Protein AF-N8QHZ4-F1 (afdb_monomer_lite)

Structure (mmCIF, N/CA/C/O backbone):
data_AF-N8QHZ4-F1
#
_entry.id   AF-N8QHZ4-F1
#
loop_
_atom_site.group_PDB
_atom_site.i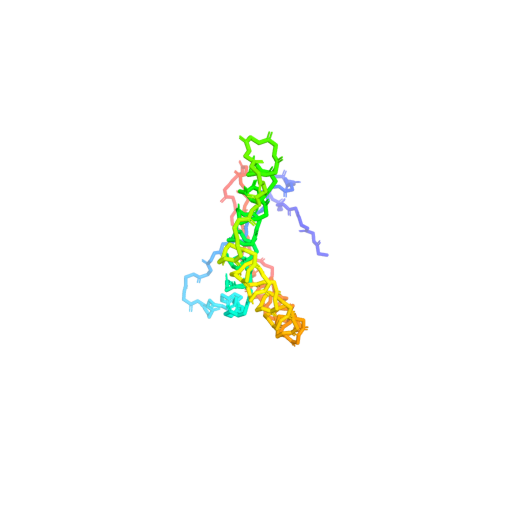d
_atom_site.type_symbol
_atom_site.label_atom_id
_atom_site.label_alt_id
_atom_site.label_comp_id
_atom_site.label_asym_id
_atom_site.label_entity_id
_atom_site.label_seq_id
_atom_site.pdbx_PDB_ins_code
_atom_site.Cartn_x
_atom_site.Cartn_y
_atom_site.Cartn_z
_atom_site.occupancy
_atom_site.B_iso_or_equiv
_atom_site.auth_seq_id
_atom_site.auth_comp_id
_atom_site.auth_asym_id
_atom_site.auth_atom_id
_atom_site.pdbx_PDB_model_num
ATOM 1 N N . MET A 1 1 ? -24.072 12.073 19.848 1.00 54.06 1 MET A N 1
ATOM 2 C CA . MET A 1 1 ? -23.172 11.250 20.686 1.00 54.06 1 MET A CA 1
ATOM 3 C C . MET A 1 1 ? -22.054 12.156 21.178 1.00 54.06 1 MET A C 1
ATOM 5 O O . MET A 1 1 ? -21.384 12.765 20.353 1.00 54.06 1 MET A O 1
ATOM 9 N N . GLN A 1 2 ? -21.932 12.366 22.489 1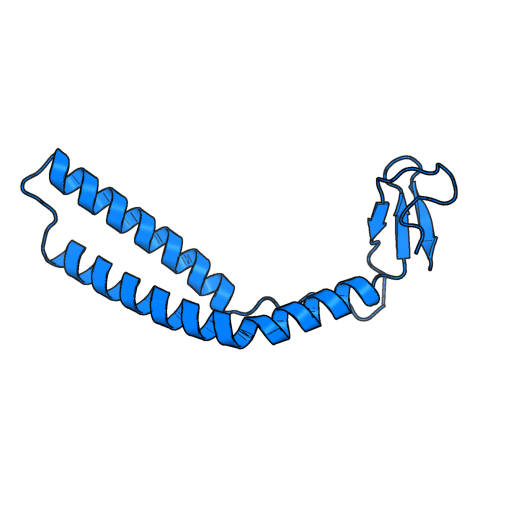.00 56.50 2 GLN A N 1
ATOM 10 C CA . GLN A 1 2 ? -20.985 13.330 23.056 1.00 56.50 2 GLN A CA 1
ATOM 11 C C . GLN A 1 2 ? -19.586 12.694 23.097 1.00 56.50 2 GLN A C 1
ATOM 13 O O . GLN A 1 2 ? -19.275 11.940 24.010 1.00 56.50 2 GLN A O 1
ATOM 18 N N . TYR A 1 3 ? -18.735 12.979 22.107 1.00 66.06 3 TYR A N 1
ATOM 19 C CA . TYR A 1 3 ? -17.333 12.521 22.058 1.00 66.06 3 TYR A CA 1
ATOM 20 C C . TYR A 1 3 ? -16.425 13.296 23.032 1.00 66.06 3 TYR A C 1
ATOM 22 O O . TYR A 1 3 ? -15.320 13.711 22.689 1.00 66.06 3 TYR A O 1
ATOM 30 N N . ARG A 1 4 ? -16.913 13.569 24.243 1.00 79.50 4 ARG A N 1
ATOM 31 C CA . ARG A 1 4 ? -16.175 14.275 25.292 1.00 79.50 4 ARG A CA 1
ATOM 32 C C . ARG A 1 4 ? -16.251 13.469 26.569 1.00 79.50 4 ARG A C 1
ATOM 34 O O . ARG A 1 4 ? -17.296 12.906 26.883 1.00 79.50 4 ARG A O 1
ATOM 41 N N . CYS A 1 5 ? -15.148 13.439 27.308 1.00 81.00 5 CYS A N 1
ATOM 42 C CA . CYS A 1 5 ? -15.131 12.788 28.608 1.00 81.00 5 CYS A CA 1
ATOM 43 C C . CYS A 1 5 ? -16.171 13.443 29.539 1.00 81.00 5 CYS A C 1
ATOM 45 O O . CYS A 1 5 ? -16.123 14.664 29.709 1.00 81.00 5 CYS A O 1
ATOM 47 N N . PRO A 1 6 ? -17.062 12.678 30.196 1.00 84.75 6 PRO A N 1
ATOM 48 C CA . PRO A 1 6 ? -18.062 13.246 31.101 1.00 84.75 6 PRO A CA 1
ATOM 49 C C . PRO A 1 6 ? -17.428 13.947 32.313 1.00 84.75 6 PRO A C 1
ATOM 51 O O . PRO A 1 6 ? -17.992 14.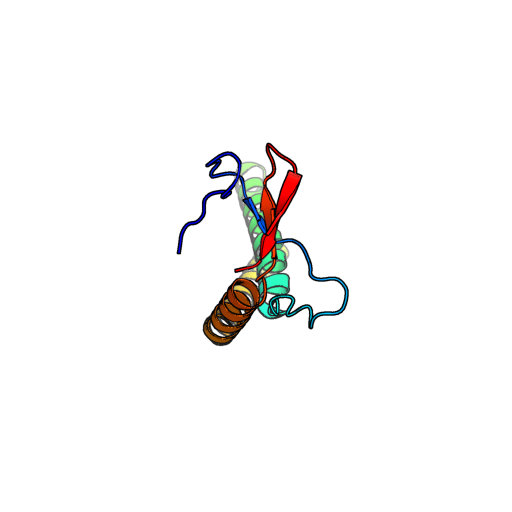909 32.825 1.00 84.75 6 PRO A O 1
ATOM 54 N N . LYS A 1 7 ? -16.230 13.515 32.732 1.00 85.00 7 LYS A N 1
ATOM 55 C CA . LYS A 1 7 ? -15.537 14.024 33.923 1.00 85.00 7 LYS A CA 1
ATOM 56 C C . LYS A 1 7 ? -14.748 15.313 33.680 1.00 85.00 7 LYS A C 1
ATOM 58 O O . LYS A 1 7 ? -14.825 16.229 34.487 1.00 85.00 7 LYS A O 1
ATOM 63 N N . CYS A 1 8 ? -13.971 15.388 32.599 1.00 87.00 8 CYS A N 1
ATOM 64 C CA . CYS A 1 8 ? -13.083 16.532 32.329 1.00 87.00 8 CYS A CA 1
ATOM 65 C C . CYS A 1 8 ? -13.425 17.307 31.047 1.00 87.00 8 CYS A C 1
ATOM 67 O O . CYS A 1 8 ? -12.699 18.226 30.685 1.00 87.00 8 CYS A O 1
ATOM 69 N N . GLN A 1 9 ? -14.489 16.925 30.328 1.00 84.81 9 GLN A N 1
ATOM 70 C CA . GLN A 1 9 ? -14.921 17.529 29.054 1.00 84.81 9 GLN A CA 1
ATOM 71 C C . GLN A 1 9 ? -13.856 17.531 27.938 1.00 84.81 9 GLN A C 1
ATOM 73 O O . GLN A 1 9 ? -14.034 18.172 26.894 1.00 84.81 9 GLN A O 1
ATOM 78 N N . SER A 1 10 ? -12.776 16.768 28.131 1.00 83.12 10 SER A N 1
ATOM 79 C CA . SER A 1 10 ? -11.670 16.643 27.191 1.00 83.12 10 SER A CA 1
ATOM 80 C C . SER A 1 10 ? -12.083 15.889 25.925 1.00 83.12 10 SER A C 1
ATOM 82 O O . SER A 1 10 ? -12.772 14.865 26.026 1.00 83.12 10 SER A O 1
ATOM 84 N N . PRO A 1 11 ? -11.631 16.336 24.738 1.00 81.88 11 PRO A N 1
ATOM 85 C CA . PRO A 1 11 ? -11.823 15.619 23.480 1.00 81.88 11 PRO A CA 1
ATOM 86 C C . PRO A 1 11 ? -10.832 14.456 23.294 1.00 81.88 11 PRO A C 1
ATOM 88 O O . PRO A 1 11 ? -10.981 13.666 22.366 1.00 81.88 11 PRO A O 1
ATOM 91 N N . LYS A 1 12 ? -9.800 14.334 24.145 1.00 82.19 12 LYS A N 1
ATOM 92 C CA . LYS A 1 12 ? -8.770 13.290 24.023 1.00 82.19 12 LYS A CA 1
ATOM 93 C C . LYS A 1 12 ? -9.266 11.979 24.635 1.00 82.19 12 LYS A C 1
ATOM 95 O O . LYS A 1 12 ? -8.939 11.649 25.777 1.00 82.19 12 LYS A O 1
ATOM 100 N N . ILE A 1 13 ? -10.067 11.243 23.875 1.00 81.69 13 ILE A N 1
ATOM 101 C CA . ILE A 1 13 ? -10.650 9.959 24.277 1.00 81.69 13 ILE A CA 1
ATOM 102 C C . ILE A 1 13 ? -10.064 8.824 23.431 1.00 81.69 13 ILE A C 1
ATOM 104 O O . ILE A 1 13 ? -9.735 9.019 22.262 1.00 81.69 13 ILE A O 1
ATOM 108 N N . ILE A 1 14 ? -9.895 7.650 24.028 1.00 80.31 14 ILE A N 1
ATOM 109 C CA . ILE A 1 14 ? -9.395 6.438 23.375 1.00 80.31 14 ILE A CA 1
ATOM 110 C C . ILE A 1 14 ? -10.370 5.284 23.638 1.00 80.31 14 ILE A C 1
ATOM 112 O O . ILE A 1 14 ? -10.862 5.164 24.760 1.00 80.31 14 ILE A O 1
ATOM 116 N N . PRO A 1 15 ? -10.677 4.441 22.640 1.00 72.38 15 PRO A N 1
ATOM 117 C CA . PRO A 1 15 ? -11.435 3.222 22.883 1.00 72.38 15 PRO A CA 1
ATOM 118 C C . PRO A 1 15 ? -10.585 2.259 23.720 1.00 72.38 15 PRO A C 1
ATOM 120 O O . PRO A 1 15 ? -9.394 2.076 23.453 1.00 72.38 15 PRO A O 1
ATOM 123 N N . VAL A 1 16 ? -11.182 1.661 24.747 1.00 73.75 16 VAL A N 1
ATOM 124 C CA . VAL A 1 16 ? -10.541 0.625 25.563 1.00 73.75 16 VAL A CA 1
ATOM 125 C C . VAL A 1 16 ? -10.998 -0.724 25.046 1.00 73.75 16 VAL A C 1
ATOM 127 O O . VAL A 1 16 ? -12.198 -0.989 24.976 1.00 73.75 16 VAL A O 1
ATOM 130 N N . ALA A 1 17 ? -10.041 -1.595 24.731 1.00 62.00 17 ALA A N 1
ATOM 131 C CA . ALA A 1 17 ? -10.343 -2.971 24.376 1.00 62.00 17 ALA A CA 1
ATOM 132 C C . ALA A 1 17 ? -11.094 -3.642 25.538 1.00 62.00 17 ALA A C 1
ATOM 134 O O . ALA A 1 17 ? -10.554 -3.785 26.636 1.00 62.00 17 ALA A O 1
ATOM 135 N N . GLN A 1 18 ? -12.348 -4.041 25.311 1.00 59.91 18 GLN A N 1
ATOM 136 C CA . GLN A 1 18 ? -13.094 -4.837 26.281 1.00 59.91 18 GLN A CA 1
ATOM 137 C C . GLN A 1 18 ? -12.395 -6.190 26.452 1.00 59.91 18 GLN A C 1
ATOM 139 O O . GLN A 1 18 ? -12.341 -6.997 25.522 1.00 59.91 18 GLN A O 1
ATOM 144 N N . ALA A 1 19 ? -11.854 -6.438 27.645 1.00 46.38 19 AL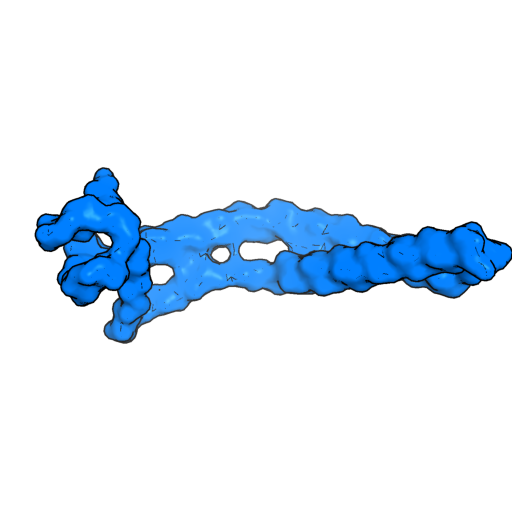A A N 1
ATOM 145 C CA . ALA A 1 19 ? -11.330 -7.743 28.021 1.00 46.38 19 ALA A CA 1
ATOM 146 C C . ALA A 1 19 ? -12.473 -8.775 27.955 1.00 46.38 19 ALA A C 1
ATOM 148 O O . ALA A 1 19 ? -13.406 -8.716 28.750 1.00 46.38 19 ALA A O 1
ATOM 149 N N . GLY A 1 20 ? -12.420 -9.686 26.976 1.00 50.81 20 GLY A N 1
ATOM 150 C CA . GLY A 1 20 ? -13.390 -10.778 26.813 1.00 50.81 20 GLY A CA 1
ATOM 151 C C . GLY A 1 20 ? -14.575 -10.518 25.869 1.00 50.81 20 GLY A C 1
ATOM 152 O O . GLY A 1 20 ? -15.394 -11.415 25.694 1.00 50.81 20 GLY A O 1
ATOM 153 N N . GLY A 1 21 ? -14.675 -9.345 25.232 1.00 54.19 21 GLY A N 1
ATOM 154 C CA . GLY A 1 21 ? -15.640 -9.103 24.146 1.00 54.19 21 GLY A CA 1
ATOM 155 C C . GLY A 1 21 ? -15.083 -9.538 22.782 1.00 54.19 21 GLY A C 1
ATOM 156 O O . GLY A 1 21 ? -13.859 -9.587 22.635 1.00 54.19 21 GLY A O 1
ATOM 157 N N . PRO A 1 22 ? -15.923 -9.845 21.769 1.00 50.62 22 PRO A N 1
ATOM 158 C CA . PRO A 1 22 ? -15.441 -10.174 20.433 1.00 50.62 22 PRO A CA 1
ATOM 159 C C . PRO A 1 22 ? -14.633 -8.991 19.906 1.00 50.62 22 PRO A C 1
ATOM 161 O O . PRO A 1 22 ? -15.168 -7.938 19.560 1.00 50.62 22 PRO A O 1
ATOM 164 N N . THR A 1 23 ? -13.315 -9.161 19.876 1.00 52.66 23 THR A N 1
ATOM 165 C CA . THR A 1 23 ? -12.392 -8.237 19.240 1.00 52.66 23 THR A CA 1
ATOM 166 C C . THR A 1 23 ? -12.647 -8.334 17.745 1.00 52.66 23 THR A C 1
ATOM 168 O O . THR A 1 23 ? -12.012 -9.106 17.032 1.00 52.66 23 THR A O 1
ATOM 171 N N . THR A 1 24 ? -13.618 -7.566 17.249 1.00 55.25 24 THR A N 1
ATOM 172 C CA . THR A 1 24 ? -13.846 -7.366 15.817 1.00 55.25 24 THR A CA 1
ATOM 173 C C . THR A 1 24 ? -12.693 -6.549 15.254 1.00 55.25 24 THR A C 1
ATOM 175 O O . THR A 1 24 ? -12.853 -5.407 14.844 1.00 55.25 24 THR A O 1
ATOM 178 N N . ARG A 1 25 ? -11.480 -7.112 15.278 1.00 61.06 25 ARG A N 1
ATOM 179 C CA . ARG A 1 25 ? -10.334 -6.510 14.618 1.00 61.06 25 ARG A CA 1
ATOM 180 C C . ARG A 1 25 ? -10.746 -6.313 13.158 1.00 61.06 25 ARG A C 1
ATOM 182 O O . ARG A 1 25 ? -11.181 -7.288 12.539 1.00 61.06 25 ARG A O 1
ATOM 189 N N . PRO A 1 26 ? -10.657 -5.085 12.624 1.00 63.97 26 PRO A N 1
ATOM 190 C CA . PRO A 1 26 ? -11.056 -4.826 11.252 1.00 63.97 26 PRO A CA 1
ATOM 191 C C . PRO A 1 26 ? -10.293 -5.776 10.333 1.00 63.97 26 PRO A C 1
ATOM 193 O O . PRO A 1 26 ? -9.085 -5.990 10.500 1.00 63.97 26 PRO A O 1
ATOM 196 N N . VAL A 1 27 ? -11.015 -6.390 9.400 1.00 73.25 27 VAL A N 1
ATOM 197 C CA . VAL A 1 27 ? -10.443 -7.378 8.488 1.00 73.25 27 VAL A CA 1
ATOM 198 C C . VAL A 1 27 ? -9.592 -6.610 7.494 1.00 73.25 27 VAL A C 1
ATOM 200 O O . VAL A 1 27 ? -10.109 -6.015 6.557 1.00 73.25 27 VAL A O 1
ATOM 203 N N . VAL A 1 28 ? -8.279 -6.576 7.717 1.00 73.12 28 VAL A N 1
ATOM 204 C CA . VAL A 1 28 ? -7.352 -5.970 6.759 1.00 73.12 28 VAL A CA 1
ATOM 205 C C . VAL A 1 28 ? -7.289 -6.892 5.540 1.00 73.12 28 VAL A C 1
ATOM 207 O O . VAL A 1 28 ? -6.840 -8.037 5.679 1.00 73.12 28 VAL A O 1
ATOM 210 N N . PRO A 1 29 ? -7.742 -6.448 4.356 1.00 80.38 29 PRO A N 1
ATOM 211 C CA . PRO A 1 29 ? -7.754 -7.310 3.189 1.00 80.38 29 PRO A CA 1
ATOM 212 C C . PRO A 1 29 ? -6.312 -7.611 2.775 1.00 80.38 29 PRO A C 1
ATOM 214 O O . PRO A 1 29 ? -5.454 -6.727 2.731 1.00 80.38 29 PRO A O 1
ATOM 217 N N . LYS A 1 30 ? -6.027 -8.882 2.471 1.00 84.31 30 LYS A N 1
ATOM 218 C CA . LYS A 1 30 ? -4.681 -9.321 2.061 1.00 84.31 30 LYS A CA 1
ATOM 219 C C . LYS A 1 30 ? -4.205 -8.561 0.819 1.00 84.31 30 LYS A C 1
ATOM 221 O O . LYS A 1 30 ? -3.028 -8.227 0.726 1.00 84.31 30 LYS A O 1
ATOM 226 N N . SER A 1 31 ? -5.133 -8.240 -0.086 1.00 85.06 31 SER A N 1
ATOM 227 C CA . SER A 1 31 ? -4.902 -7.430 -1.286 1.00 85.06 31 SER A CA 1
ATOM 228 C C . SER A 1 31 ? -4.276 -6.071 -0.961 1.00 85.06 31 SER A C 1
ATOM 230 O O . SER A 1 31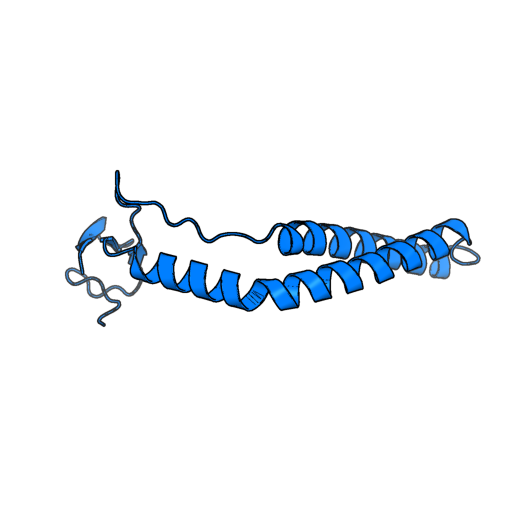 ? -3.331 -5.687 -1.639 1.00 85.06 31 SER A O 1
ATOM 232 N N . LEU A 1 32 ? -4.699 -5.393 0.115 1.00 85.62 32 LEU A N 1
ATOM 233 C CA . LEU A 1 32 ? -4.112 -4.118 0.550 1.00 85.62 32 LEU A CA 1
ATOM 234 C C . LEU A 1 32 ? -2.653 -4.274 0.989 1.00 85.62 32 LEU A C 1
ATOM 236 O O . LEU A 1 32 ? -1.812 -3.462 0.614 1.00 85.62 32 LEU A O 1
ATOM 240 N N . VAL A 1 33 ? -2.343 -5.313 1.769 1.00 87.94 33 VAL A N 1
ATOM 241 C CA . VAL A 1 33 ? -0.974 -5.553 2.257 1.00 87.94 33 VAL A CA 1
ATOM 242 C C . VAL A 1 33 ? -0.031 -5.791 1.078 1.00 87.94 33 VAL A C 1
ATOM 244 O O . VAL A 1 33 ? 1.006 -5.140 0.975 1.00 87.94 33 VAL A O 1
ATOM 247 N N . PHE A 1 34 ? -0.427 -6.666 0.150 1.00 89.62 34 PHE A N 1
ATOM 248 C CA . PHE A 1 34 ? 0.363 -6.942 -1.048 1.00 89.62 34 PHE A CA 1
ATOM 249 C C . PHE A 1 34 ? 0.454 -5.736 -1.984 1.00 89.62 34 PHE A C 1
ATOM 251 O O . PHE A 1 34 ? 1.521 -5.490 -2.540 1.00 89.62 34 PHE A O 1
ATOM 258 N N . LEU A 1 35 ? -0.626 -4.962 -2.134 1.00 89.69 35 LEU A N 1
ATOM 259 C CA . LEU A 1 35 ? -0.648 -3.758 -2.962 1.00 89.69 35 LEU A CA 1
ATOM 260 C C . LEU A 1 35 ? 0.346 -2.715 -2.447 1.00 89.69 35 LEU A C 1
ATOM 262 O O . LEU A 1 35 ? 1.121 -2.179 -3.232 1.00 89.69 35 LEU A O 1
ATOM 266 N N . ILE A 1 36 ? 0.365 -2.464 -1.135 1.00 91.25 36 ILE A N 1
ATOM 267 C CA . ILE A 1 36 ? 1.309 -1.524 -0.520 1.00 91.25 36 ILE A CA 1
ATOM 268 C C . ILE A 1 36 ? 2.747 -1.971 -0.798 1.00 91.25 36 ILE A C 1
ATOM 270 O O . ILE A 1 36 ? 3.543 -1.183 -1.308 1.00 91.25 36 ILE A O 1
ATOM 274 N N . SER A 1 37 ? 3.080 -3.236 -0.524 1.00 90.69 37 SER A N 1
ATOM 275 C CA . SER A 1 37 ? 4.421 -3.766 -0.793 1.00 90.69 37 SER A CA 1
ATOM 276 C C . SER A 1 37 ? 4.804 -3.661 -2.274 1.00 90.69 37 SER A C 1
ATOM 278 O O . SER A 1 37 ? 5.916 -3.239 -2.584 1.00 90.69 37 SER A O 1
ATOM 280 N N . ALA A 1 38 ? 3.888 -3.982 -3.191 1.00 90.69 38 ALA A N 1
ATOM 281 C CA . ALA A 1 38 ? 4.131 -3.896 -4.629 1.00 90.69 38 ALA A CA 1
ATOM 282 C C . ALA A 1 38 ? 4.363 -2.449 -5.098 1.00 90.69 38 ALA A C 1
ATOM 284 O O . ALA A 1 38 ? 5.273 -2.206 -5.889 1.00 90.69 38 ALA A O 1
ATOM 285 N N . ILE A 1 39 ? 3.612 -1.478 -4.563 1.00 93.50 39 ILE A N 1
ATOM 286 C CA . ILE A 1 39 ? 3.796 -0.050 -4.864 1.00 93.50 39 ILE A CA 1
ATOM 287 C C . ILE A 1 39 ? 5.180 0.432 -4.420 1.00 93.50 39 ILE A C 1
ATOM 289 O O . ILE A 1 39 ? 5.840 1.143 -5.175 1.00 93.50 39 ILE A O 1
ATOM 293 N N . PHE A 1 40 ? 5.651 0.034 -3.235 1.00 94.25 40 PHE A N 1
ATOM 294 C CA . PHE A 1 40 ? 6.994 0.404 -2.774 1.00 94.25 40 PHE A CA 1
ATOM 295 C C . PHE A 1 40 ? 8.094 -0.156 -3.681 1.00 94.25 40 PHE A C 1
ATOM 297 O O . PHE A 1 40 ? 9.034 0.564 -4.017 1.00 94.25 40 PHE A O 1
ATOM 304 N N . ILE A 1 41 ? 7.966 -1.414 -4.112 1.00 93.62 41 ILE A N 1
ATOM 305 C CA . ILE A 1 41 ? 8.920 -2.035 -5.040 1.00 93.62 41 ILE A CA 1
ATOM 306 C C . ILE A 1 41 ? 8.880 -1.331 -6.401 1.00 93.62 41 ILE A C 1
ATOM 308 O O . ILE A 1 41 ? 9.930 -1.023 -6.960 1.00 93.62 41 ILE A O 1
ATOM 312 N N . LEU A 1 42 ? 7.684 -1.037 -6.920 1.00 92.81 42 LEU A N 1
ATOM 313 C CA . LEU A 1 42 ? 7.519 -0.300 -8.170 1.00 92.81 42 LEU A CA 1
ATOM 314 C C . LEU A 1 42 ? 8.189 1.074 -8.091 1.00 92.81 42 LEU A C 1
ATOM 316 O O . LEU A 1 42 ? 8.928 1.451 -8.995 1.00 92.81 42 LEU A O 1
ATOM 320 N N . LEU A 1 43 ? 7.961 1.804 -6.999 1.00 94.25 43 LEU A N 1
ATOM 321 C CA . LEU A 1 43 ? 8.545 3.122 -6.780 1.00 94.25 43 LEU A CA 1
ATOM 322 C C . LEU A 1 43 ? 10.074 3.047 -6.741 1.00 94.25 43 LEU A C 1
ATOM 324 O O . LEU A 1 43 ? 10.740 3.847 -7.392 1.00 94.25 43 LEU A O 1
ATOM 328 N N . LEU A 1 44 ? 10.634 2.047 -6.058 1.00 93.88 44 LEU A N 1
ATOM 329 C CA . LEU A 1 44 ? 12.074 1.798 -6.046 1.00 93.88 44 LEU A CA 1
ATOM 330 C C . LEU A 1 44 ? 12.616 1.517 -7.456 1.00 93.88 44 LEU A C 1
ATOM 332 O O . LEU A 1 44 ? 13.623 2.103 -7.847 1.00 93.88 44 LEU A O 1
ATOM 336 N N . LEU A 1 45 ? 11.949 0.666 -8.239 1.00 91.56 45 LEU A N 1
ATOM 337 C CA . LEU A 1 45 ? 12.370 0.345 -9.607 1.00 91.56 45 LEU A CA 1
ATOM 338 C C . LEU A 1 45 ? 12.331 1.564 -10.528 1.00 91.56 45 LEU A C 1
ATOM 340 O O . LEU A 1 45 ? 13.259 1.774 -11.308 1.00 91.56 45 LEU A O 1
ATOM 344 N N . VAL A 1 46 ? 11.299 2.397 -10.400 1.00 92.31 46 VAL A N 1
ATOM 345 C CA . VAL A 1 46 ? 11.186 3.654 -11.145 1.00 92.31 46 VAL A CA 1
ATOM 346 C C . VAL A 1 46 ? 12.322 4.605 -10.773 1.00 92.31 46 VAL A C 1
ATOM 348 O O . VAL A 1 46 ? 12.957 5.161 -11.666 1.00 92.31 46 VAL A O 1
ATOM 351 N N . LEU A 1 47 ? 12.643 4.749 -9.483 1.00 93.88 47 LEU A N 1
ATOM 352 C CA . LEU A 1 47 ? 13.770 5.577 -9.040 1.00 93.88 47 LEU A CA 1
ATOM 353 C C . LEU A 1 47 ? 15.107 5.081 -9.606 1.00 93.88 47 LEU A C 1
ATOM 355 O O . LEU A 1 47 ? 15.893 5.891 -10.095 1.00 93.88 47 LEU A O 1
ATOM 359 N N . ILE A 1 48 ? 15.351 3.766 -9.603 1.00 91.19 48 ILE A N 1
ATOM 360 C CA . ILE A 1 48 ? 16.556 3.183 -10.214 1.00 91.19 48 ILE A CA 1
ATOM 361 C C . ILE A 1 48 ? 16.570 3.439 -11.722 1.00 91.19 48 ILE A C 1
ATOM 363 O O . ILE A 1 48 ? 17.605 3.813 -12.266 1.00 91.19 48 ILE A O 1
ATOM 367 N N . SER A 1 49 ? 15.432 3.287 -12.404 1.00 88.81 49 SER A N 1
ATOM 368 C CA . SER A 1 49 ? 15.332 3.550 -13.842 1.00 88.81 49 SER A CA 1
ATOM 369 C C . SER A 1 49 ? 15.652 5.008 -14.182 1.00 88.81 49 SER A C 1
ATOM 371 O O . SER A 1 49 ? 16.327 5.261 -15.177 1.00 88.81 49 SER A O 1
ATOM 373 N N . ILE A 1 50 ? 15.202 5.957 -13.356 1.00 89.56 50 ILE A N 1
ATOM 374 C CA . ILE A 1 50 ? 15.517 7.384 -13.506 1.00 89.56 50 ILE A CA 1
ATOM 375 C C . ILE A 1 50 ? 17.008 7.630 -13.253 1.00 89.56 50 ILE A C 1
ATOM 377 O O . ILE A 1 50 ? 17.658 8.301 -14.048 1.00 89.56 50 ILE A O 1
ATOM 381 N N . ALA A 1 51 ? 17.579 7.055 -12.191 1.00 90.38 51 ALA A N 1
ATOM 382 C CA . ALA A 1 51 ? 19.003 7.194 -11.893 1.00 90.38 51 ALA A CA 1
ATOM 383 C C . ALA A 1 51 ? 19.884 6.637 -13.026 1.00 90.38 51 ALA A C 1
ATOM 385 O O . ALA A 1 51 ? 20.833 7.293 -13.442 1.00 90.38 51 ALA A O 1
ATOM 386 N N . MET A 1 52 ? 19.536 5.474 -13.581 1.00 87.56 52 MET A N 1
ATOM 387 C CA . MET A 1 52 ? 20.236 4.872 -14.724 1.00 87.56 52 MET A CA 1
ATOM 388 C C . MET A 1 52 ? 20.143 5.736 -15.985 1.00 87.56 52 MET A C 1
ATOM 390 O O . MET A 1 52 ? 21.069 5.747 -16.779 1.00 87.56 52 MET A O 1
ATOM 394 N N . TRP A 1 53 ? 19.053 6.482 -16.168 1.00 86.75 53 TRP A N 1
ATOM 395 C CA . TRP A 1 53 ? 18.926 7.452 -17.259 1.00 86.75 53 TRP A CA 1
ATOM 396 C C . TRP A 1 53 ? 19.792 8.702 -17.073 1.00 86.75 53 TRP A C 1
ATOM 398 O O . TRP A 1 53 ? 20.210 9.302 -18.055 1.00 86.75 53 TRP A O 1
ATOM 408 N N . ILE A 1 54 ? 20.036 9.114 -15.827 1.00 89.62 54 ILE A N 1
ATOM 409 C CA . ILE A 1 54 ? 20.833 10.309 -15.512 1.00 89.62 54 ILE A CA 1
ATOM 410 C C . ILE A 1 54 ? 22.335 9.992 -15.511 1.00 89.62 54 ILE A C 1
ATOM 412 O O . ILE A 1 54 ? 23.133 10.815 -15.952 1.00 89.62 54 ILE A O 1
ATOM 416 N N . PHE A 1 55 ? 22.726 8.824 -14.993 1.00 89.25 55 PHE A N 1
ATOM 417 C CA . PHE A 1 55 ? 24.128 8.467 -14.742 1.00 89.25 55 PHE A CA 1
ATOM 418 C C . PHE A 1 55 ? 24.709 7.432 -15.717 1.00 89.25 55 PHE A C 1
ATOM 420 O O . PHE A 1 55 ? 25.916 7.201 -15.687 1.00 89.25 55 PHE A O 1
ATOM 427 N N . ALA A 1 56 ? 23.888 6.794 -16.551 1.00 81.62 56 ALA A N 1
ATOM 428 C CA . ALA A 1 56 ? 24.315 5.765 -17.498 1.00 81.62 56 ALA A CA 1
ATOM 429 C C . ALA A 1 56 ? 23.572 5.895 -18.842 1.00 81.62 56 ALA A C 1
ATOM 431 O O . ALA A 1 56 ? 22.700 6.748 -19.004 1.00 81.62 56 ALA A O 1
ATOM 432 N N . ASP A 1 57 ? 23.888 5.018 -19.799 1.00 83.31 57 ASP A N 1
ATOM 433 C CA . ASP A 1 57 ? 23.219 4.923 -21.107 1.00 83.31 57 ASP A CA 1
ATOM 434 C C . ASP A 1 57 ? 21.835 4.242 -21.004 1.00 83.31 57 ASP A C 1
ATOM 436 O O . ASP A 1 57 ? 21.506 3.296 -21.722 1.00 83.31 57 ASP A O 1
ATOM 440 N N . GLY A 1 58 ? 21.009 4.714 -20.068 1.00 77.50 58 GLY A N 1
ATOM 441 C CA . GLY A 1 58 ? 19.638 4.258 -19.872 1.00 77.50 58 GLY A CA 1
ATOM 442 C C . GLY A 1 58 ? 19.484 2.967 -19.059 1.00 77.50 58 GLY A C 1
ATOM 443 O O . GLY A 1 58 ? 20.429 2.283 -18.669 1.00 77.50 58 GLY A O 1
ATOM 444 N N . ALA A 1 59 ? 18.227 2.634 -18.756 1.00 82.25 59 ALA A N 1
ATOM 445 C CA . ALA A 1 59 ? 17.877 1.429 -18.009 1.00 82.25 59 ALA A CA 1
ATOM 446 C C . ALA A 1 59 ? 17.929 0.183 -18.909 1.00 82.25 59 ALA A C 1
ATOM 448 O O . ALA A 1 59 ? 17.263 0.139 -19.942 1.00 82.25 59 ALA A O 1
ATOM 449 N N . GLY A 1 60 ? 18.665 -0.849 -18.485 1.00 86.31 60 GLY A N 1
ATOM 450 C CA . GLY A 1 60 ? 18.742 -2.122 -19.205 1.00 86.31 60 GLY A CA 1
ATOM 451 C C . GLY A 1 60 ? 17.377 -2.805 -19.373 1.00 86.31 60 GLY A C 1
ATOM 452 O O . GLY A 1 60 ? 16.486 -2.673 -18.529 1.00 86.31 60 GLY A O 1
ATOM 453 N N . THR A 1 61 ? 17.228 -3.585 -20.446 1.00 88.06 61 THR A N 1
ATOM 454 C CA . THR A 1 61 ? 15.972 -4.258 -20.831 1.00 88.06 61 THR A CA 1
ATOM 455 C C . THR A 1 61 ? 15.386 -5.123 -19.714 1.00 88.06 61 THR A C 1
ATOM 457 O O . THR A 1 61 ? 14.181 -5.087 -19.480 1.00 88.06 61 THR A O 1
ATOM 460 N N . THR A 1 62 ? 16.221 -5.832 -18.951 1.00 88.44 62 THR A N 1
ATOM 461 C CA . THR A 1 62 ? 15.788 -6.628 -17.790 1.00 88.44 62 THR A CA 1
ATOM 462 C C . THR A 1 62 ? 15.091 -5.778 -16.722 1.00 88.44 62 THR A C 1
ATOM 464 O O . THR A 1 62 ? 14.057 -6.184 -16.191 1.00 88.44 62 THR A O 1
ATOM 467 N N . LEU A 1 63 ? 15.618 -4.582 -16.423 1.00 88.62 63 LEU A N 1
ATOM 468 C CA . LEU A 1 63 ? 15.042 -3.673 -15.427 1.00 88.62 63 LEU A CA 1
ATOM 469 C C . LEU A 1 63 ? 13.697 -3.112 -15.911 1.00 88.62 63 LEU A C 1
ATOM 471 O O . LEU A 1 63 ? 12.735 -3.037 -15.145 1.00 88.62 63 LEU A O 1
ATOM 475 N N . GLN A 1 64 ? 13.612 -2.759 -17.196 1.00 88.06 64 GLN A N 1
ATOM 476 C CA . GLN A 1 64 ? 12.384 -2.248 -17.806 1.00 88.06 64 GLN A CA 1
ATOM 477 C C . GLN A 1 64 ? 11.278 -3.309 -17.813 1.00 88.06 64 GLN A C 1
ATOM 479 O O . GLN A 1 64 ? 10.161 -3.027 -17.382 1.00 88.06 64 GLN A O 1
ATOM 484 N N . VAL A 1 65 ? 11.594 -4.545 -18.216 1.00 92.06 65 VAL A N 1
ATOM 485 C CA . VAL A 1 65 ? 10.636 -5.662 -18.202 1.00 92.06 65 VAL A CA 1
ATOM 486 C C . VAL A 1 65 ? 10.143 -5.934 -16.781 1.00 92.06 65 VAL A C 1
ATOM 488 O O . VAL A 1 65 ? 8.935 -6.023 -16.568 1.00 92.06 65 VAL A O 1
ATOM 491 N N . ALA A 1 66 ? 11.042 -5.991 -15.793 1.00 91.12 66 ALA A N 1
ATOM 492 C CA . ALA A 1 66 ? 10.657 -6.171 -14.392 1.00 91.12 66 ALA A CA 1
ATOM 493 C C . ALA A 1 66 ? 9.717 -5.055 -13.898 1.00 91.12 66 ALA A C 1
ATOM 495 O O . ALA A 1 66 ? 8.719 -5.330 -13.230 1.00 91.12 66 ALA A O 1
ATOM 496 N N . THR A 1 67 ? 9.991 -3.805 -14.281 1.00 92.00 67 THR A N 1
ATOM 497 C CA . THR A 1 67 ? 9.161 -2.643 -13.928 1.00 92.00 67 THR A CA 1
ATOM 498 C C . THR A 1 67 ? 7.761 -2.747 -14.535 1.00 92.00 67 THR A C 1
ATOM 500 O O . THR A 1 67 ? 6.775 -2.536 -13.831 1.00 92.00 67 THR A O 1
ATOM 503 N N . VAL A 1 68 ? 7.648 -3.140 -15.810 1.00 93.44 68 VAL A N 1
ATOM 504 C CA . VAL A 1 68 ? 6.351 -3.336 -16.483 1.00 93.44 68 VAL A CA 1
ATOM 505 C C . VAL A 1 68 ? 5.554 -4.470 -15.834 1.00 93.44 68 VAL A C 1
ATOM 507 O O . VAL A 1 68 ? 4.364 -4.307 -15.569 1.00 93.44 68 VAL A O 1
ATOM 510 N N . VAL A 1 69 ? 6.195 -5.600 -15.522 1.00 95.06 69 VAL A N 1
ATOM 511 C CA . VAL A 1 69 ? 5.535 -6.736 -14.856 1.00 95.06 69 VAL A CA 1
ATOM 512 C C . VAL A 1 69 ? 4.975 -6.326 -13.492 1.00 95.06 69 VAL A C 1
ATOM 514 O O . VAL A 1 69 ? 3.814 -6.602 -13.190 1.00 95.06 69 VAL A O 1
ATOM 517 N N . ILE A 1 70 ? 5.770 -5.627 -12.678 1.00 94.00 70 ILE A N 1
ATOM 518 C CA . ILE A 1 70 ? 5.340 -5.173 -11.349 1.00 94.00 70 ILE A CA 1
ATOM 519 C C . ILE A 1 70 ? 4.248 -4.106 -11.459 1.00 94.00 70 ILE A C 1
ATOM 521 O O . ILE A 1 70 ? 3.302 -4.122 -10.674 1.00 94.00 70 ILE A O 1
ATOM 525 N N . PHE A 1 71 ? 4.313 -3.232 -12.463 1.00 93.50 71 PHE A N 1
ATOM 526 C CA . PHE A 1 71 ? 3.253 -2.268 -12.740 1.00 93.50 71 PHE A CA 1
ATOM 527 C C . PHE A 1 71 ? 1.913 -2.957 -13.038 1.00 93.50 71 PHE A C 1
ATOM 529 O O . PHE A 1 71 ? 0.897 -2.620 -12.431 1.00 93.50 71 PHE A O 1
ATOM 536 N N . VAL A 1 72 ? 1.909 -3.972 -13.908 1.00 96.00 72 VAL A N 1
ATOM 537 C CA . VAL A 1 72 ? 0.703 -4.761 -14.211 1.00 96.00 72 VAL A CA 1
ATOM 538 C C . VAL A 1 72 ? 0.180 -5.469 -12.957 1.00 96.00 72 VAL A C 1
ATOM 540 O O . VAL A 1 72 ? -1.025 -5.468 -12.701 1.00 96.00 72 VAL A O 1
ATOM 543 N N . LEU A 1 73 ? 1.072 -6.015 -12.128 1.00 93.94 73 LEU A N 1
ATOM 544 C CA . LEU A 1 73 ? 0.702 -6.647 -10.862 1.00 93.94 73 LEU A CA 1
ATOM 545 C C . LEU A 1 73 ? 0.057 -5.652 -9.877 1.00 93.94 73 LEU A C 1
ATOM 547 O O . LEU A 1 73 ? -0.940 -5.990 -9.237 1.00 93.94 73 LEU A O 1
ATOM 551 N N . CYS A 1 74 ? 0.551 -4.411 -9.807 1.00 93.88 74 CYS A N 1
ATOM 552 C CA . CYS A 1 74 ? -0.073 -3.335 -9.031 1.00 93.88 74 CYS A CA 1
ATOM 553 C C . CYS A 1 74 ? -1.494 -3.018 -9.515 1.00 93.88 74 CYS A C 1
ATOM 555 O O . CYS A 1 74 ? -2.377 -2.814 -8.685 1.00 93.88 74 CYS A O 1
ATOM 557 N N . LEU A 1 75 ? -1.744 -3.011 -10.830 1.00 94.75 75 LEU A N 1
ATOM 558 C CA . LEU A 1 75 ? -3.091 -2.789 -11.371 1.00 94.75 75 LEU A CA 1
ATOM 559 C C . LEU A 1 75 ? -4.059 -3.907 -10.960 1.00 94.75 75 LEU A C 1
ATOM 561 O O . LEU A 1 75 ? -5.173 -3.624 -10.519 1.00 94.75 75 LEU A O 1
ATOM 565 N N . ILE A 1 76 ? -3.624 -5.169 -11.044 1.00 93.56 76 ILE A N 1
ATOM 566 C CA . ILE A 1 76 ? -4.435 -6.330 -10.647 1.00 93.56 76 ILE A CA 1
ATOM 567 C C . ILE A 1 76 ? -4.756 -6.274 -9.148 1.00 93.56 76 ILE A C 1
ATOM 569 O O . ILE A 1 76 ? -5.916 -6.403 -8.753 1.00 93.56 76 ILE A O 1
ATOM 573 N N . LEU A 1 77 ? -3.748 -6.041 -8.303 1.00 91.75 77 LEU A N 1
ATOM 574 C CA . LEU A 1 77 ? -3.941 -5.913 -6.856 1.00 91.75 77 LEU A CA 1
ATOM 575 C C . LEU A 1 77 ? -4.805 -4.699 -6.495 1.00 91.75 77 LEU A C 1
ATOM 577 O O . LEU A 1 77 ? -5.625 -4.789 -5.583 1.00 91.75 77 LEU A O 1
ATOM 581 N N . GLY A 1 78 ? -4.663 -3.591 -7.225 1.00 90.69 78 GLY A N 1
ATOM 582 C CA . GLY A 1 78 ? -5.482 -2.393 -7.065 1.00 90.69 78 GLY A CA 1
ATOM 583 C C . GLY A 1 78 ? -6.952 -2.661 -7.373 1.00 90.69 78 GLY A C 1
ATOM 584 O O . GLY A 1 78 ? -7.824 -2.256 -6.609 1.00 90.69 78 GLY A O 1
ATOM 585 N N . PHE A 1 79 ? -7.231 -3.415 -8.438 1.00 93.12 79 PHE A N 1
ATOM 586 C CA . PHE A 1 79 ? -8.587 -3.837 -8.778 1.00 93.12 79 PHE A CA 1
ATOM 587 C C . PHE A 1 79 ? -9.188 -4.778 -7.722 1.00 93.12 79 PHE A C 1
ATOM 589 O O . PHE A 1 79 ? -10.329 -4.590 -7.299 1.00 93.12 79 PHE A O 1
ATOM 596 N N . LEU A 1 80 ? -8.416 -5.759 -7.241 1.00 89.69 80 LEU A N 1
ATOM 597 C CA . LEU A 1 80 ? -8.859 -6.650 -6.163 1.00 89.69 80 LEU A CA 1
ATO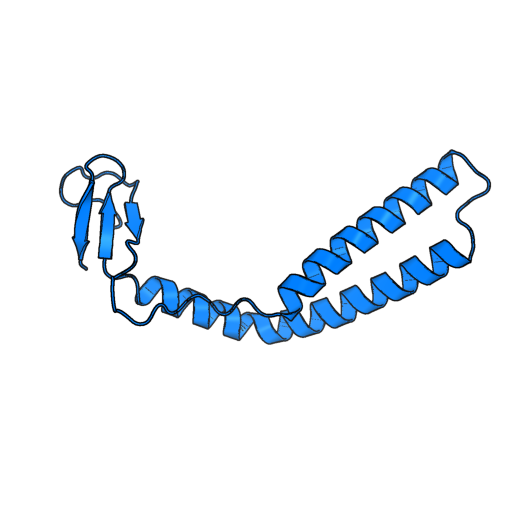M 598 C C . LEU A 1 80 ? -9.153 -5.871 -4.875 1.00 89.69 80 LEU A C 1
ATOM 600 O O . LEU A 1 80 ? -10.204 -6.065 -4.271 1.00 89.69 80 LEU A O 1
ATOM 604 N N . PHE A 1 81 ? -8.282 -4.933 -4.498 1.00 88.88 81 PHE A N 1
ATOM 605 C CA . PHE A 1 81 ? -8.517 -4.057 -3.352 1.00 88.88 81 PHE A CA 1
ATOM 606 C C . PHE A 1 81 ? -9.752 -3.168 -3.542 1.00 88.88 81 PHE A C 1
ATOM 608 O O . PHE A 1 81 ? -10.526 -2.995 -2.603 1.00 88.88 81 PHE A O 1
ATOM 615 N N . TYR A 1 82 ? -9.982 -2.643 -4.750 1.00 88.25 82 TYR A N 1
ATOM 616 C CA . TYR A 1 82 ? -11.186 -1.867 -5.048 1.00 88.25 82 TYR A CA 1
ATOM 617 C C . TYR A 1 82 ? -12.465 -2.673 -4.794 1.00 88.25 82 TYR A C 1
ATOM 619 O O . TYR A 1 82 ? -13.440 -2.144 -4.262 1.00 88.25 82 TYR A O 1
ATOM 627 N N . ARG A 1 83 ? -12.442 -3.968 -5.114 1.00 89.19 83 ARG A N 1
ATOM 628 C CA . ARG A 1 83 ? -13.552 -4.883 -4.843 1.00 89.19 83 ARG A CA 1
ATOM 629 C C . ARG A 1 83 ? -13.704 -5.217 -3.353 1.00 89.19 83 ARG A C 1
ATOM 631 O O . ARG A 1 83 ? -14.830 -5.390 -2.904 1.00 89.19 83 ARG A O 1
ATOM 638 N N . ASP A 1 84 ? -12.605 -5.275 -2.600 1.00 85.88 84 ASP A N 1
ATOM 639 C CA . ASP A 1 84 ? -12.594 -5.600 -1.162 1.00 85.88 84 ASP A CA 1
ATOM 640 C C . ASP A 1 84 ? -12.837 -4.361 -0.252 1.00 85.88 84 ASP A C 1
ATOM 642 O O . ASP A 1 84 ? -13.092 -4.488 0.948 1.00 85.88 84 ASP A O 1
ATOM 646 N N . LEU A 1 85 ? -12.786 -3.140 -0.806 1.00 84.88 85 LEU A N 1
ATOM 647 C CA . LEU A 1 85 ? -13.077 -1.876 -0.110 1.00 84.88 85 LEU A CA 1
ATOM 648 C C . LEU A 1 85 ? -14.415 -1.823 0.656 1.00 84.88 85 LEU A C 1
ATOM 650 O O . LEU A 1 85 ? -14.405 -1.299 1.775 1.00 84.88 85 LEU A O 1
ATOM 654 N N . PRO A 1 86 ? -15.570 -2.260 0.108 1.00 83.62 86 PRO A N 1
ATOM 655 C CA . PRO A 1 86 ? -16.839 -2.205 0.833 1.00 83.62 86 PRO A CA 1
ATOM 656 C C . PRO A 1 86 ? -16.809 -3.056 2.105 1.00 83.62 86 PRO A C 1
ATOM 658 O O . PRO A 1 86 ? -17.167 -2.550 3.168 1.00 83.62 86 PRO A O 1
ATOM 661 N N . ASP A 1 87 ? -16.297 -4.285 2.036 1.00 82.31 87 ASP A N 1
ATOM 662 C CA . ASP A 1 87 ? -16.179 -5.168 3.202 1.00 82.31 87 ASP A CA 1
ATOM 663 C C . ASP A 1 87 ? -15.229 -4.590 4.253 1.00 82.31 87 ASP A C 1
ATOM 665 O O . ASP A 1 87 ? -15.528 -4.599 5.450 1.00 82.31 87 ASP A O 1
ATOM 669 N N . PHE A 1 88 ? -14.115 -3.991 3.817 1.00 79.56 88 PHE A N 1
ATOM 670 C CA . PHE A 1 88 ? -13.211 -3.285 4.721 1.00 79.56 88 PHE A CA 1
ATOM 671 C C . PHE A 1 88 ? -13.924 -2.140 5.456 1.00 79.56 88 PHE A C 1
ATOM 673 O O . PHE A 1 88 ? -13.815 -2.038 6.681 1.00 79.56 88 PHE A O 1
ATOM 680 N N . LYS A 1 89 ? -14.708 -1.317 4.743 1.00 81.25 89 LYS A N 1
ATOM 681 C CA . LYS A 1 89 ? -15.489 -0.223 5.347 1.00 81.25 89 LYS A CA 1
ATOM 682 C C . LYS A 1 89 ? -16.496 -0.740 6.374 1.00 81.25 89 LYS A C 1
ATOM 684 O O . LYS A 1 89 ? -16.553 -0.189 7.471 1.00 81.25 89 LYS A O 1
ATOM 689 N N . ILE A 1 90 ? -17.241 -1.798 6.050 1.00 82.19 90 ILE A N 1
ATOM 690 C CA . ILE A 1 90 ? -18.238 -2.393 6.955 1.00 82.19 90 ILE A CA 1
ATOM 691 C C . ILE A 1 90 ? -17.552 -2.974 8.195 1.00 82.19 90 ILE A C 1
ATOM 693 O O . ILE A 1 90 ? -17.985 -2.711 9.316 1.00 82.19 90 ILE A O 1
ATOM 697 N N . SER A 1 91 ? -16.437 -3.691 8.023 1.00 76.56 91 SER A N 1
ATOM 698 C CA . SER A 1 91 ? -15.677 -4.249 9.149 1.00 76.56 91 SER A CA 1
ATOM 699 C C . SER A 1 91 ? -15.153 -3.158 10.093 1.00 76.56 91 SER A C 1
ATOM 701 O O . SER A 1 91 ? -15.204 -3.312 11.313 1.00 76.56 91 SER A O 1
ATOM 703 N N . MET A 1 92 ? -14.720 -2.018 9.544 1.00 73.44 92 MET A N 1
ATOM 704 C CA . MET A 1 92 ? -14.227 -0.885 10.323 1.00 73.44 92 MET A CA 1
ATOM 705 C C . MET A 1 92 ? -15.363 -0.140 11.037 1.00 73.44 92 MET A C 1
ATOM 707 O O . MET A 1 92 ? -15.213 0.256 12.192 1.00 73.44 92 MET A O 1
ATOM 711 N N . GLN A 1 93 ? -16.521 0.017 10.389 1.00 73.81 93 GLN A N 1
ATOM 712 C CA . GLN A 1 93 ? -17.720 0.565 11.029 1.00 73.81 93 GLN A CA 1
ATOM 713 C C . GLN A 1 93 ? -18.199 -0.332 12.179 1.00 73.81 93 GLN A C 1
ATOM 715 O O . GLN A 1 93 ? -18.482 0.173 13.264 1.00 73.81 93 GLN A O 1
ATOM 720 N N . GLY A 1 94 ? -18.214 -1.653 11.978 1.00 70.62 94 GLY A N 1
ATOM 721 C CA . GLY A 1 94 ? -18.538 -2.630 13.018 1.00 70.62 94 GLY A CA 1
ATOM 722 C C . GLY A 1 94 ? -17.555 -2.609 14.190 1.00 70.62 94 GLY A C 1
ATOM 723 O O . GLY A 1 94 ? -17.976 -2.711 15.339 1.00 70.62 94 GLY A O 1
ATOM 724 N N . PHE A 1 95 ? -16.259 -2.408 13.932 1.00 70.12 95 PHE A N 1
ATOM 725 C CA . PHE A 1 95 ? -15.266 -2.187 14.987 1.00 70.12 95 PHE A CA 1
ATOM 726 C C . PHE A 1 95 ? -15.558 -0.910 15.785 1.00 70.12 95 PHE A C 1
ATOM 728 O O . PHE A 1 95 ? -15.622 -0.951 17.008 1.00 70.12 95 PHE A O 1
ATOM 735 N N . MET A 1 96 ? -15.804 0.218 15.117 1.00 67.75 96 MET A N 1
ATOM 736 C CA . MET A 1 96 ? -16.100 1.481 15.807 1.00 67.75 96 MET A CA 1
ATOM 737 C C . MET A 1 96 ? -17.379 1.410 16.652 1.00 67.75 96 MET A C 1
ATOM 739 O O . MET A 1 96 ? -17.442 2.030 17.708 1.00 67.75 96 MET A O 1
ATOM 743 N N . GLN A 1 97 ? -18.385 0.647 16.213 1.00 68.44 97 GLN A N 1
ATOM 744 C CA . GLN A 1 97 ? -19.619 0.439 16.975 1.00 68.44 97 GLN A CA 1
ATOM 745 C C . GLN A 1 97 ? -19.484 -0.590 18.105 1.00 68.44 97 GLN A C 1
ATOM 747 O O . GLN A 1 97 ? -20.217 -0.503 19.090 1.00 68.44 97 GLN A O 1
ATOM 752 N N . SER A 1 98 ? -18.567 -1.558 17.994 1.00 66.00 98 SER A N 1
ATOM 753 C CA . SER A 1 98 ? -18.342 -2.549 19.052 1.00 66.00 98 SER A CA 1
ATOM 754 C C . SER A 1 98 ? -17.566 -1.976 20.241 1.00 66.00 98 SER A C 1
ATOM 756 O O . SER A 1 98 ? -17.701 -2.474 21.357 1.00 66.00 98 SER A O 1
ATOM 758 N N . GLN A 1 99 ? -16.790 -0.904 20.041 1.00 67.00 99 GLN A N 1
ATOM 759 C CA . GLN A 1 99 ? -16.069 -0.219 21.114 1.00 67.00 99 GLN A CA 1
ATOM 760 C C . GLN A 1 99 ? -17.013 0.684 21.927 1.00 67.00 99 GLN A C 1
ATOM 762 O O . GLN A 1 99 ? -17.087 1.894 21.724 1.00 67.00 99 GLN A O 1
ATOM 767 N N . LYS A 1 100 ? -17.742 0.091 22.878 1.00 70.06 100 LYS A N 1
ATOM 768 C CA . LYS A 1 100 ? -18.605 0.835 23.816 1.00 70.06 100 LYS A CA 1
ATOM 769 C C . LYS A 1 100 ? -17.857 1.418 25.009 1.00 70.06 100 LYS A C 1
ATOM 771 O O . LYS A 1 100 ? -18.379 2.307 25.672 1.00 70.06 100 LYS A O 1
ATOM 776 N N . LYS A 1 101 ? -16.641 0.935 25.273 1.00 76.81 101 LYS A N 1
ATOM 777 C CA . LYS A 1 101 ? -15.818 1.353 26.406 1.00 76.81 101 LYS A CA 1
ATOM 778 C C . LYS A 1 101 ? -14.784 2.384 25.968 1.00 76.81 101 LYS A C 1
ATOM 780 O O . LYS A 1 101 ? -13.981 2.136 25.070 1.00 76.81 101 LYS A O 1
ATOM 785 N N . TRP A 1 102 ? -14.793 3.536 26.621 1.00 79.12 102 TRP A N 1
ATOM 786 C CA . TRP A 1 102 ? -13.944 4.680 26.311 1.00 79.12 102 TRP A CA 1
ATOM 787 C C . TRP A 1 102 ? -13.133 5.070 27.535 1.00 79.12 102 TRP A C 1
ATOM 789 O O . TRP A 1 102 ? -13.606 4.963 28.661 1.00 79.12 102 TRP A O 1
ATOM 799 N N . LYS A 1 103 ? -11.914 5.551 27.315 1.00 84.44 103 LYS A N 1
ATOM 800 C CA . LYS A 1 103 ? -11.028 6.088 28.344 1.00 84.44 103 LYS A CA 1
ATOM 801 C C . LYS A 1 103 ? -10.561 7.476 27.951 1.00 84.44 103 LYS A C 1
ATOM 803 O O . LYS A 1 103 ? -10.207 7.726 26.801 1.00 84.44 103 LYS A O 1
ATOM 808 N N . CYS A 1 104 ? -10.536 8.398 28.903 1.00 85.31 104 CYS A N 1
ATOM 809 C CA . CYS A 1 104 ? -9.969 9.719 28.683 1.00 85.31 104 CYS A CA 1
ATOM 810 C C . CYS A 1 104 ? -8.458 9.668 28.887 1.00 85.31 104 CYS A C 1
ATOM 812 O O . CYS A 1 104 ? -7.985 9.166 29.902 1.00 85.31 104 CYS A O 1
ATOM 814 N N . ARG A 1 105 ? -7.696 10.235 27.950 1.00 83.69 105 ARG A N 1
ATOM 815 C CA . ARG A 1 105 ? -6.235 10.309 28.051 1.00 83.69 105 ARG A CA 1
ATOM 816 C C . ARG A 1 105 ? -5.763 11.302 29.119 1.00 83.69 105 ARG A C 1
ATOM 818 O O . ARG A 1 105 ? -4.642 11.184 29.584 1.00 83.69 105 ARG A O 1
ATOM 825 N N . GLU A 1 106 ? -6.581 12.292 29.477 1.00 85.81 106 GLU A N 1
ATOM 826 C CA . GLU A 1 106 ? -6.180 13.359 30.409 1.00 85.81 106 GLU A CA 1
ATOM 827 C C . GLU A 1 106 ? -6.507 13.058 31.872 1.00 85.81 106 GLU A C 1
ATOM 829 O O . GLU A 1 106 ? -5.787 13.512 32.752 1.00 85.81 106 GLU A O 1
ATOM 834 N N . CYS A 1 107 ? -7.582 12.318 32.150 1.00 86.62 107 CYS A N 1
ATOM 835 C CA . CYS A 1 107 ? -8.013 12.034 33.524 1.00 86.62 107 CYS A CA 1
ATOM 836 C C . CYS A 1 107 ? -8.150 10.538 33.836 1.00 86.62 107 CYS A C 1
ATOM 838 O O . CYS A 1 107 ? -8.727 10.194 34.868 1.00 86.62 107 CYS A O 1
ATOM 840 N N . ASP A 1 108 ? -7.699 9.673 32.917 1.00 86.25 108 ASP A N 1
ATOM 841 C CA . ASP A 1 108 ? -7.771 8.203 32.969 1.00 86.25 108 ASP A CA 1
ATOM 842 C C . ASP A 1 108 ? -9.166 7.620 33.258 1.00 86.25 108 ASP A C 1
ATOM 844 O O . ASP A 1 108 ? -9.311 6.425 33.501 1.00 86.25 108 ASP A O 1
ATOM 848 N N . HIS A 1 109 ? -10.213 8.443 33.199 1.00 84.25 109 HIS A N 1
ATOM 849 C CA . HIS A 1 109 ? -11.574 8.016 33.477 1.00 84.25 109 HIS A CA 1
ATOM 850 C C . HIS A 1 109 ? -12.079 7.106 32.362 1.00 84.25 109 HIS A C 1
ATOM 852 O O . HIS A 1 109 ? -12.063 7.505 31.195 1.00 84.25 109 HIS A O 1
ATOM 858 N N . GLU A 1 110 ? -12.542 5.916 32.735 1.00 85.56 110 GLU A N 1
ATOM 859 C CA . GLU A 1 110 ? -13.215 4.980 31.841 1.00 85.56 110 GLU A CA 1
ATOM 860 C C . GLU A 1 110 ? -14.733 5.118 31.983 1.00 85.56 110 GLU A C 1
ATOM 862 O O . GLU A 1 110 ? -15.246 5.211 33.098 1.00 85.56 110 GLU A O 1
ATOM 867 N N . TRP A 1 111 ? -15.451 5.126 30.864 1.00 81.31 111 TRP A N 1
ATOM 868 C CA . TRP A 1 111 ? -16.912 5.088 30.838 1.00 81.31 111 TRP A CA 1
ATOM 869 C C . TRP A 1 111 ? -17.402 4.245 29.663 1.00 81.31 111 TRP A C 1
ATOM 871 O O . TRP A 1 111 ? -16.685 4.030 28.683 1.00 81.31 111 TRP A O 1
ATOM 881 N N . GLU A 1 112 ? -18.635 3.766 29.771 1.00 77.38 112 GLU A N 1
ATOM 882 C CA . GLU A 1 112 ? -19.317 3.010 28.724 1.00 77.38 112 GLU A CA 1
ATOM 883 C C . GLU A 1 112 ? -20.488 3.836 28.178 1.00 77.38 112 GLU A C 1
ATOM 885 O O . GLU A 1 112 ? -21.084 4.624 28.918 1.00 77.38 112 GLU A O 1
ATOM 890 N N . ILE A 1 113 ? -20.765 3.708 26.877 1.00 68.50 113 ILE A N 1
ATOM 891 C CA . ILE A 1 113 ? -21.927 4.313 26.200 1.00 68.50 113 ILE A CA 1
ATOM 892 C C . ILE A 1 113 ? -22.930 3.220 25.838 1.00 68.50 113 ILE A C 1
ATOM 894 O O . ILE A 1 113 ? -22.500 2.180 25.281 1.00 68.50 113 ILE A O 1
#

Secondary structure (DSSP, 8-state):
---S-TTT--S-EEEPP-TTS--------HHHHHHHHHHHHHHHHHHHHHHHHHHSS---HHHHHHHHHHHHHHHHHHHHHHHHHHHHHHHHHHHHHH--EEEETTT--EEE-

Radius of gyration: 22.69 Å; chains: 1; bounding box: 48×28×55 Å

pLDDT: mean 81.71, std 11.69, range [46.38, 96.0]

Foldseek 3Di:
DQCADPPPRDNQKDQDPPDPDPQLPQPDDPLVVVLVVLVVVLVVLVVVQVVCVVPHPGDDPVSVVVSVVSVVVNVVSVVVVVVCVVSSVVSVVVNVVSRQWMAHPPPRDIDGD

Organism: NCBI:txid1217715

Sequence (113 aa):
MQYRCPKCQSPKIIPVAQAGGPTTRPVVPKSLVFLISAIFILLLLVLISIAMWIFADGAGTTLQVATVVIFVLCLILGFLFYRDLPDFKISMQGFMQSQKKWKCRECDHEWEI